Protein AF-A0A8I6WQ07-F1 (afdb_monomer)

Sequence (166 aa):
MVVLHVKSSTSSSPSEDEEETELLYECAATAAVADVAAALAGTAGLQARLLSLCRRLRGRSPSGELERALSEAEAYASKVQVRHNKFLSPRALREHIKNIEKTAANALQETSEALCTQHPKSDEKLNSIQLWWAGKELAMDKKLSDYIGVNDKTKIVIKLSLPMSL

Foldseek 3Di:
DEKEFEWEFADPDDDPPTQTFTFIDDDALQDFPLVVLVVVVLQVVLLVLLVVLLVVVVVVVDDDPLVVLSVVSCCLSGCVCVVVVHGGDSVVSVVSVVSNLVVCCVRVVDDSCVSPPPDDDPPDDSPPKWKDFPRDTDDRRDGSCVPVNRDNYHYGYIYIYDHPPD

Organism: Hordeum vulgare subsp. vulgare (NCBI:txid112509)

Structure (mmCIF, N/CA/C/O backbone):
data_AF-A0A8I6WQ07-F1
#
_entry.id   AF-A0A8I6WQ07-F1
#
loop_
_atom_site.group_PDB
_atom_site.id
_atom_site.type_symbol
_atom_site.label_atom_id
_atom_site.label_alt_id
_atom_site.label_comp_id
_atom_site.label_asym_id
_atom_site.label_entity_id
_atom_site.label_seq_id
_atom_site.pdbx_PDB_ins_code
_atom_site.Cartn_x
_atom_site.Cartn_y
_atom_site.Cartn_z
_atom_site.occupancy
_atom_site.B_iso_or_equiv
_atom_site.auth_seq_id
_atom_site.auth_comp_id
_atom_site.auth_asym_id
_atom_site.auth_atom_id
_atom_site.pdbx_PDB_model_num
ATOM 1 N N . MET A 1 1 ? 16.040 4.645 -6.108 1.00 86.31 1 MET A N 1
ATOM 2 C CA . MET A 1 1 ? 14.712 4.385 -5.542 1.00 86.31 1 MET A CA 1
ATOM 3 C C . MET A 1 1 ? 13.691 5.196 -6.318 1.00 86.31 1 MET A C 1
ATOM 5 O O . MET A 1 1 ? 13.803 6.409 -6.425 1.00 86.31 1 MET A O 1
ATOM 9 N N . VAL A 1 2 ? 12.714 4.525 -6.906 1.00 89.88 2 VAL A N 1
ATOM 10 C CA . VAL A 1 2 ? 11.612 5.134 -7.649 1.00 89.88 2 VAL A CA 1
ATOM 11 C C . VAL A 1 2 ? 10.443 5.323 -6.693 1.00 89.88 2 VAL A C 1
ATOM 13 O O . VAL A 1 2 ? 10.099 4.412 -5.935 1.00 89.88 2 V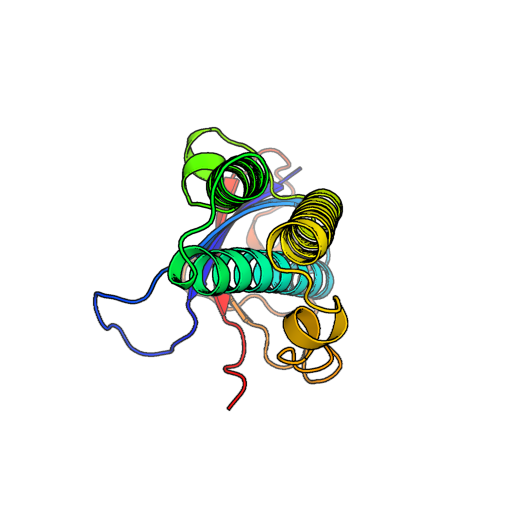AL A O 1
ATOM 16 N N . VAL A 1 3 ? 9.818 6.497 -6.751 1.00 93.00 3 VAL A N 1
ATOM 17 C CA . VAL A 1 3 ? 8.611 6.800 -5.979 1.00 93.00 3 VAL A CA 1
ATOM 18 C C . VAL A 1 3 ? 7.392 6.643 -6.879 1.00 93.00 3 VAL A C 1
ATOM 20 O O . VAL A 1 3 ? 7.247 7.326 -7.891 1.00 93.00 3 VAL A O 1
ATOM 23 N N . LEU A 1 4 ? 6.487 5.757 -6.497 1.00 93.38 4 LEU A N 1
ATOM 24 C CA . LEU A 1 4 ? 5.215 5.536 -7.165 1.00 93.38 4 LEU A CA 1
ATOM 25 C C . LEU A 1 4 ? 4.136 6.313 -6.410 1.00 93.38 4 LEU A C 1
ATOM 27 O O . LEU A 1 4 ? 3.852 6.026 -5.247 1.00 93.38 4 LEU A O 1
ATOM 31 N N . HIS A 1 5 ? 3.532 7.299 -7.067 1.00 94.25 5 HIS A N 1
ATOM 32 C CA . HIS A 1 5 ? 2.253 7.863 -6.647 1.00 94.25 5 HIS A CA 1
ATOM 33 C C . HIS A 1 5 ? 1.156 7.021 -7.272 1.00 94.25 5 HIS A C 1
ATOM 35 O O . HIS A 1 5 ? 0.898 7.094 -8.470 1.00 94.25 5 HIS A O 1
ATOM 41 N N . VAL A 1 6 ? 0.546 6.178 -6.455 1.00 93.50 6 VAL A N 1
ATOM 42 C CA . VAL A 1 6 ? -0.432 5.202 -6.907 1.00 93.50 6 VAL A CA 1
ATOM 43 C C . VAL A 1 6 ? -1.826 5.763 -6.708 1.00 93.50 6 VAL A C 1
ATOM 45 O O . VAL A 1 6 ? -2.157 6.217 -5.615 1.00 93.50 6 VAL A O 1
ATOM 48 N N . LYS A 1 7 ? -2.626 5.714 -7.769 1.00 91.62 7 LYS A N 1
ATOM 49 C CA . LYS A 1 7 ? -4.057 6.010 -7.774 1.00 91.62 7 LYS A CA 1
ATOM 50 C C . LYS A 1 7 ? -4.808 4.707 -7.990 1.00 91.62 7 LYS A C 1
ATOM 52 O O . LYS A 1 7 ? -4.583 4.045 -9.002 1.00 91.62 7 LYS A O 1
ATOM 57 N N . SER A 1 8 ? -5.655 4.320 -7.049 1.00 87.00 8 SER A N 1
ATOM 58 C CA . SER A 1 8 ? -6.439 3.092 -7.130 1.00 87.00 8 SER A CA 1
ATOM 59 C C . SER A 1 8 ? -7.909 3.436 -7.338 1.00 87.00 8 SER A C 1
ATOM 61 O O . SER A 1 8 ? -8.486 4.199 -6.566 1.00 87.00 8 SER A O 1
ATOM 63 N N . SER A 1 9 ? -8.511 2.856 -8.373 1.00 72.81 9 SER A N 1
ATOM 64 C CA . SER A 1 9 ? -9.936 3.001 -8.688 1.00 72.81 9 SER A CA 1
ATOM 65 C C . SER A 1 9 ? -10.584 1.621 -8.727 1.00 72.81 9 SER A C 1
ATOM 67 O O . SER A 1 9 ? -10.044 0.712 -9.361 1.00 72.81 9 SER A O 1
ATOM 69 N N . THR A 1 10 ? -11.730 1.462 -8.068 1.00 60.50 10 THR A N 1
ATOM 70 C CA . THR A 1 10 ? -12.463 0.190 -8.014 1.00 60.50 10 THR A CA 1
ATOM 71 C C . THR A 1 10 ? -13.346 -0.079 -9.233 1.00 60.50 10 THR A C 1
ATOM 73 O O . THR A 1 10 ? -13.831 -1.198 -9.335 1.00 60.50 10 THR A O 1
ATOM 76 N N . SER 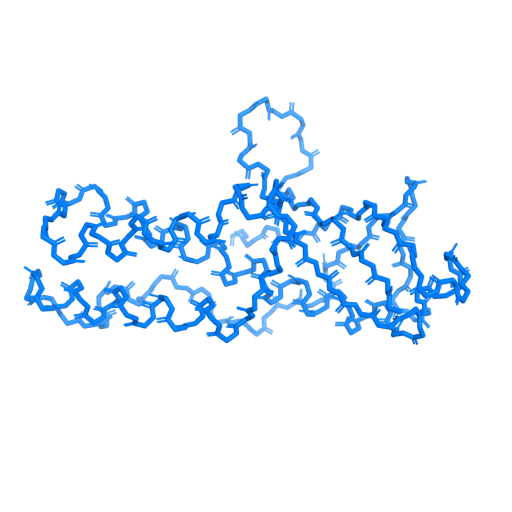A 1 11 ? -13.526 0.853 -10.181 1.00 52.16 11 SER A N 1
ATOM 77 C CA . SER A 1 11 ? -14.354 0.612 -11.373 1.00 52.16 11 SER A CA 1
ATOM 78 C C . SER A 1 11 ? -13.736 1.030 -12.717 1.00 52.16 11 SER A C 1
ATOM 80 O O . SER A 1 11 ? -12.757 1.777 -12.807 1.00 52.16 11 SER A O 1
ATOM 82 N N . SER A 1 12 ? -14.354 0.508 -13.780 1.00 43.78 12 SER A N 1
ATOM 83 C CA . SER A 1 12 ? -14.146 0.836 -15.193 1.00 43.78 12 SER A CA 1
ATOM 84 C C . SER A 1 12 ? -15.046 1.977 -15.703 1.00 43.78 12 SER A C 1
ATOM 86 O O . SER A 1 12 ? -15.087 2.197 -16.913 1.00 43.78 12 SER A O 1
ATOM 88 N N . SER A 1 13 ? -15.767 2.696 -14.829 1.00 39.00 13 SER A N 1
ATOM 89 C CA . SER A 1 13 ? -16.760 3.710 -15.220 1.00 39.00 13 SER A CA 1
ATOM 90 C C . SER A 1 13 ? -16.493 5.067 -14.551 1.00 39.00 13 SER A C 1
ATOM 92 O O . SER A 1 13 ? -16.276 5.120 -13.346 1.00 39.00 13 SER A O 1
ATOM 94 N N . PRO A 1 14 ? -16.533 6.190 -15.292 1.00 38.84 14 PRO A N 1
ATOM 95 C CA . PRO A 1 14 ? -16.334 7.519 -14.729 1.00 38.84 14 PRO A CA 1
ATOM 96 C C . PRO A 1 14 ? -17.645 8.019 -14.105 1.00 38.84 14 PRO A C 1
ATOM 98 O O . PRO A 1 14 ? -18.403 8.740 -14.746 1.00 38.84 14 PRO A O 1
ATOM 101 N N . SER A 1 15 ? -17.942 7.619 -12.871 1.00 38.19 15 SER A N 1
ATOM 102 C CA . SER A 1 15 ? -18.912 8.333 -12.029 1.00 38.19 15 SER A CA 1
ATOM 103 C C . SER A 1 15 ? -18.162 9.178 -11.004 1.00 38.19 15 SER A C 1
ATOM 105 O O . SER A 1 15 ? -17.231 8.696 -10.362 1.00 38.19 15 SER A O 1
ATOM 107 N N . GLU A 1 16 ? -18.560 10.442 -10.875 1.00 39.78 16 GLU A N 1
ATOM 108 C CA . GLU A 1 16 ? -17.814 11.533 -10.225 1.00 39.78 16 GLU A CA 1
ATOM 109 C C . GLU A 1 16 ? -17.684 11.415 -8.689 1.00 39.78 16 GLU A C 1
ATOM 111 O O . GLU A 1 16 ? -17.012 12.237 -8.071 1.00 39.78 16 GLU A O 1
ATOM 116 N N . ASP A 1 17 ? -18.231 10.354 -8.085 1.00 39.59 17 ASP A N 1
ATOM 117 C CA . ASP A 1 17 ? -18.248 10.112 -6.635 1.00 39.59 17 ASP A CA 1
ATOM 118 C C . ASP A 1 17 ? -17.461 8.858 -6.194 1.00 39.59 17 ASP A C 1
ATOM 120 O O . ASP A 1 17 ? -17.611 8.392 -5.061 1.00 39.59 17 ASP A O 1
ATOM 124 N N . GLU A 1 18 ? -16.620 8.262 -7.052 1.00 52.28 18 GLU A N 1
ATOM 125 C CA . GLU A 1 18 ? -15.749 7.169 -6.599 1.00 52.28 18 GLU A CA 1
ATOM 126 C C . GLU A 1 18 ? -14.612 7.702 -5.716 1.00 52.28 18 GLU A C 1
ATOM 128 O O . GLU A 1 18 ? -13.816 8.554 -6.116 1.00 52.28 18 GLU A O 1
ATOM 133 N N . GLU A 1 19 ? -14.521 7.168 -4.496 1.00 59.69 19 GLU A N 1
ATOM 134 C CA . GLU A 1 19 ? -13.487 7.467 -3.504 1.00 59.69 19 GLU A CA 1
ATOM 135 C C . GLU A 1 19 ? -12.119 6.940 -3.998 1.00 59.69 19 GLU A C 1
ATOM 137 O O . GLU A 1 19 ? -11.627 5.909 -3.545 1.00 59.69 19 GLU A O 1
ATOM 142 N N . GLU A 1 20 ? -11.511 7.625 -4.979 1.00 74.31 20 GLU A N 1
ATOM 143 C CA . GLU A 1 20 ? -10.185 7.302 -5.523 1.00 74.31 20 GLU A CA 1
ATOM 144 C C . GLU A 1 20 ? -9.175 7.328 -4.375 1.00 74.31 20 GLU A C 1
ATOM 146 O O . GLU A 1 20 ? -8.906 8.390 -3.799 1.00 74.31 20 GLU A O 1
ATOM 151 N N . THR A 1 21 ? -8.611 6.170 -4.028 1.00 84.94 21 THR A N 1
ATOM 152 C CA . THR A 1 21 ? -7.593 6.085 -2.983 1.00 84.94 21 THR A CA 1
ATOM 153 C C . THR A 1 21 ? -6.219 6.326 -3.579 1.00 84.94 21 THR A C 1
ATOM 155 O O . THR A 1 21 ? -5.910 5.942 -4.709 1.00 84.94 21 THR A O 1
ATOM 158 N N . GLU A 1 22 ? -5.381 7.007 -2.806 1.00 91.62 22 GLU A N 1
ATOM 159 C CA . GLU A 1 22 ? -4.035 7.358 -3.228 1.00 91.62 22 GLU A CA 1
ATOM 160 C C . GLU A 1 22 ? -3.029 6.910 -2.178 1.00 91.62 22 GLU A C 1
ATOM 162 O O . GLU A 1 22 ? -3.282 7.008 -0.972 1.00 91.62 22 GLU A O 1
ATOM 167 N N . LEU A 1 23 ? -1.871 6.440 -2.634 1.00 92.69 23 LEU A N 1
ATOM 168 C CA . LEU A 1 23 ? -0.761 6.076 -1.765 1.00 92.69 23 LEU A CA 1
ATOM 169 C C . LEU A 1 23 ? 0.585 6.371 -2.413 1.00 92.69 23 LEU A C 1
ATOM 171 O O . LEU A 1 23 ? 0.716 6.426 -3.637 1.00 92.69 23 LEU A O 1
ATOM 175 N N . LEU A 1 24 ? 1.593 6.559 -1.568 1.00 92.94 24 LEU A N 1
ATOM 176 C CA . LEU A 1 24 ? 2.984 6.589 -1.988 1.00 92.94 24 LEU A CA 1
ATOM 177 C C . LEU A 1 24 ? 3.636 5.250 -1.671 1.00 92.94 24 LEU A C 1
ATOM 179 O O . LEU A 1 24 ? 3.524 4.743 -0.552 1.00 92.94 24 LEU A O 1
ATOM 183 N N . TYR A 1 25 ? 4.347 4.715 -2.657 1.00 92.25 25 TYR A N 1
ATOM 184 C CA . TYR A 1 25 ? 5.124 3.490 -2.541 1.00 92.25 25 TYR A CA 1
ATOM 185 C C . TYR A 1 25 ? 6.527 3.710 -3.101 1.00 92.25 25 TYR A C 1
ATOM 187 O O . TYR A 1 25 ? 6.699 4.410 -4.096 1.00 92.25 25 TYR A O 1
ATOM 195 N N . GLU A 1 26 ? 7.534 3.127 -2.464 1.00 92.56 26 GLU A N 1
ATOM 196 C CA . GLU A 1 26 ? 8.931 3.254 -2.873 1.00 92.56 26 GLU A CA 1
ATOM 197 C C . GLU A 1 26 ? 9.499 1.878 -3.214 1.00 92.56 26 GLU A C 1
ATOM 199 O O . GLU A 1 26 ? 9.306 0.916 -2.469 1.00 92.56 26 GLU A O 1
ATOM 204 N N . CYS A 1 27 ? 10.195 1.778 -4.345 1.00 91.88 27 CYS A N 1
ATOM 205 C CA . CYS A 1 27 ? 10.848 0.541 -4.770 1.00 91.88 27 CYS A CA 1
ATOM 206 C C . CYS A 1 27 ? 12.066 0.809 -5.662 1.00 91.88 27 CYS A C 1
ATOM 208 O O . CYS A 1 27 ? 12.325 1.937 -6.077 1.00 91.88 27 CYS A O 1
ATOM 210 N N . ALA A 1 28 ? 12.845 -0.229 -5.963 1.00 92.56 28 ALA A N 1
ATOM 211 C CA . ALA A 1 28 ? 13.938 -0.127 -6.925 1.00 92.56 28 ALA A CA 1
ATOM 212 C C . ALA A 1 28 ? 13.398 -0.069 -8.364 1.00 92.56 28 ALA A C 1
ATOM 214 O O . ALA A 1 28 ? 12.457 -0.788 -8.696 1.00 92.56 28 ALA A O 1
ATOM 215 N N . ALA A 1 29 ? 14.044 0.699 -9.251 1.00 91.62 29 ALA A N 1
ATOM 216 C CA . ALA A 1 29 ? 13.707 0.682 -10.681 1.00 91.62 29 ALA A CA 1
ATOM 217 C C . ALA A 1 29 ? 13.863 -0.721 -11.299 1.00 91.62 29 ALA A C 1
ATOM 219 O O . ALA A 1 29 ? 13.198 -1.068 -12.265 1.00 91.62 29 ALA A O 1
ATOM 220 N N . THR A 1 30 ? 14.730 -1.558 -10.735 1.00 93.88 30 THR A N 1
ATOM 221 C CA . THR A 1 30 ? 14.976 -2.928 -11.198 1.00 93.88 30 THR A CA 1
ATOM 222 C C . THR A 1 30 ? 13.943 -3.946 -10.711 1.00 93.88 30 THR A C 1
ATOM 224 O O . THR A 1 30 ? 14.040 -5.114 -11.096 1.00 93.88 30 THR A O 1
ATOM 227 N N . ALA A 1 31 ? 12.979 -3.537 -9.876 1.00 94.19 31 ALA A N 1
ATOM 228 C CA . ALA A 1 31 ? 11.928 -4.416 -9.378 1.00 94.19 31 ALA A CA 1
ATOM 229 C C . ALA A 1 31 ? 11.060 -4.943 -10.531 1.00 94.19 31 ALA A C 1
ATOM 231 O O . ALA A 1 31 ? 10.761 -4.214 -11.486 1.00 94.19 31 ALA A O 1
ATOM 232 N N . ALA A 1 32 ? 10.659 -6.213 -10.434 1.00 95.62 32 ALA A N 1
ATOM 233 C CA . ALA A 1 32 ? 9.722 -6.807 -11.375 1.00 95.62 32 ALA A CA 1
ATOM 234 C C . ALA A 1 32 ? 8.343 -6.159 -11.212 1.00 95.62 32 ALA A C 1
ATOM 236 O O . ALA A 1 32 ? 7.890 -5.902 -10.094 1.00 95.62 32 ALA A O 1
ATOM 237 N N . VAL A 1 33 ? 7.663 -5.912 -12.331 1.00 94.88 33 VAL A N 1
ATOM 238 C CA . VAL A 1 33 ? 6.325 -5.308 -12.343 1.00 94.88 33 VAL A CA 1
ATOM 239 C C . VAL A 1 33 ? 5.341 -6.174 -11.552 1.00 94.88 33 VAL A C 1
ATOM 241 O O . VAL A 1 33 ? 4.551 -5.622 -10.791 1.00 94.88 33 VAL A O 1
ATOM 244 N N . ALA A 1 34 ? 5.438 -7.505 -11.645 1.00 93.44 34 ALA A N 1
ATOM 245 C CA . ALA A 1 34 ? 4.619 -8.435 -10.865 1.00 93.44 34 ALA A CA 1
ATOM 246 C C . ALA A 1 34 ? 4.771 -8.256 -9.343 1.00 93.44 34 ALA A C 1
ATOM 248 O O . ALA A 1 34 ? 3.770 -8.167 -8.629 1.00 93.44 34 ALA A O 1
ATOM 249 N N . ASP A 1 35 ? 6.006 -8.148 -8.844 1.00 93.62 35 ASP A N 1
ATOM 250 C CA . ASP A 1 35 ? 6.274 -7.978 -7.409 1.00 93.62 35 ASP A CA 1
ATOM 251 C C . ASP A 1 35 ? 5.739 -6.634 -6.905 1.00 93.62 35 ASP A C 1
ATOM 253 O O . ASP A 1 35 ? 5.126 -6.548 -5.838 1.00 93.62 35 ASP A O 1
ATOM 257 N N . VAL A 1 36 ? 5.927 -5.579 -7.706 1.00 94.06 36 VAL A N 1
ATOM 258 C CA . VAL A 1 36 ? 5.394 -4.244 -7.419 1.00 94.06 36 VAL A CA 1
ATOM 259 C C . VAL A 1 36 ? 3.867 -4.283 -7.406 1.00 94.06 36 VAL A C 1
ATOM 261 O O . VAL A 1 36 ? 3.260 -3.797 -6.457 1.00 94.06 36 VAL A O 1
ATOM 264 N N . ALA A 1 37 ? 3.231 -4.905 -8.400 1.00 92.44 37 ALA A N 1
ATOM 265 C CA . ALA A 1 37 ? 1.778 -5.039 -8.476 1.00 92.44 37 ALA A CA 1
ATOM 266 C C . ALA A 1 37 ? 1.205 -5.771 -7.256 1.00 92.44 37 ALA A C 1
ATOM 268 O O . ALA A 1 37 ? 0.257 -5.282 -6.639 1.00 92.44 37 ALA A O 1
ATOM 269 N N . ALA A 1 38 ? 1.814 -6.890 -6.857 1.00 91.00 38 ALA A N 1
ATOM 270 C CA . ALA A 1 38 ? 1.404 -7.646 -5.679 1.00 91.00 38 ALA A CA 1
ATOM 271 C C . ALA A 1 38 ? 1.557 -6.825 -4.386 1.00 91.00 38 ALA A C 1
ATOM 273 O O . ALA A 1 38 ? 0.646 -6.793 -3.554 1.00 91.00 38 ALA A O 1
ATOM 274 N N . ALA A 1 39 ? 2.675 -6.109 -4.224 1.00 91.81 39 ALA A N 1
ATOM 275 C CA . ALA A 1 39 ? 2.904 -5.256 -3.061 1.00 91.81 39 ALA A CA 1
ATOM 276 C C . ALA A 1 39 ? 1.919 -4.076 -2.995 1.00 91.81 39 ALA A C 1
ATOM 278 O O . ALA A 1 39 ? 1.387 -3.768 -1.922 1.00 91.81 39 ALA A O 1
ATOM 279 N N . LEU A 1 40 ? 1.643 -3.436 -4.135 1.00 92.12 40 LEU A N 1
ATOM 280 C CA . LEU A 1 40 ? 0.671 -2.352 -4.243 1.00 92.12 40 LEU A CA 1
ATOM 281 C C . LEU A 1 40 ? -0.744 -2.838 -3.938 1.00 92.12 40 LEU A C 1
ATOM 283 O O . LEU A 1 40 ? -1.422 -2.219 -3.123 1.00 92.12 40 LEU A O 1
ATOM 287 N N . ALA A 1 41 ? -1.161 -3.968 -4.510 1.00 89.56 41 ALA A N 1
ATOM 288 C CA . ALA A 1 41 ? -2.465 -4.563 -4.238 1.00 89.56 41 ALA A CA 1
ATOM 289 C C . ALA A 1 41 ? -2.626 -4.943 -2.761 1.00 89.56 41 ALA A C 1
ATOM 291 O O . ALA A 1 41 ? -3.645 -4.625 -2.151 1.00 89.56 41 ALA A O 1
ATOM 292 N N . GLY A 1 42 ? -1.600 -5.540 -2.147 1.00 88.50 42 GLY A N 1
ATOM 293 C CA . GLY A 1 42 ? -1.610 -5.845 -0.717 1.00 88.50 42 GLY A CA 1
ATOM 294 C C . GLY A 1 42 ? -1.715 -4.592 0.159 1.00 88.50 42 GLY A C 1
ATOM 295 O O . GLY A 1 42 ? -2.454 -4.579 1.144 1.00 88.50 42 GLY A O 1
ATOM 296 N N . THR A 1 43 ? -1.011 -3.518 -0.205 1.00 91.25 43 THR A N 1
ATOM 297 C CA . THR A 1 43 ? -1.051 -2.244 0.534 1.00 91.25 43 THR A CA 1
ATOM 298 C C . THR A 1 43 ? -2.401 -1.548 0.372 1.00 91.25 43 THR A C 1
ATOM 300 O O . THR A 1 43 ? -3.001 -1.150 1.369 1.00 91.25 43 THR A O 1
ATOM 303 N N . ALA A 1 44 ? -2.913 -1.462 -0.858 1.00 89.25 44 ALA A N 1
ATOM 304 C CA . ALA A 1 44 ? -4.219 -0.888 -1.166 1.00 89.25 44 ALA A CA 1
ATOM 305 C C . ALA A 1 44 ? -5.355 -1.679 -0.499 1.00 89.25 44 ALA A C 1
ATOM 307 O O . ALA A 1 44 ? -6.267 -1.083 0.066 1.00 89.25 44 ALA A O 1
ATOM 308 N N . GLY A 1 45 ? -5.268 -3.013 -0.469 1.00 87.88 45 GLY A N 1
ATOM 309 C CA . GLY A 1 45 ? -6.227 -3.865 0.235 1.00 87.88 45 GLY A CA 1
ATOM 310 C C . GLY A 1 45 ? -6.244 -3.612 1.745 1.00 87.88 45 GLY A C 1
ATOM 311 O O . GLY A 1 45 ? -7.311 -3.477 2.343 1.00 87.88 45 GLY A O 1
ATOM 312 N N . LEU A 1 46 ? -5.071 -3.464 2.372 1.00 90.00 46 LEU A N 1
ATOM 313 C CA . LEU A 1 46 ? -4.975 -3.094 3.788 1.00 90.00 46 LEU A CA 1
ATOM 314 C C . LEU A 1 46 ? -5.519 -1.683 4.060 1.00 90.00 46 LEU A C 1
ATOM 316 O O . LEU A 1 46 ? -6.219 -1.487 5.052 1.00 90.00 46 LEU A O 1
ATOM 320 N N . GLN A 1 47 ? -5.231 -0.718 3.183 1.00 91.12 47 GLN A N 1
ATOM 321 C CA . GLN A 1 47 ? -5.753 0.649 3.268 1.00 91.12 47 GLN A CA 1
ATOM 322 C C . GLN A 1 47 ? -7.286 0.656 3.157 1.00 91.12 47 GLN A C 1
ATOM 324 O O . GLN A 1 47 ? -7.959 1.235 4.007 1.00 91.12 47 GLN A O 1
ATOM 329 N N . ALA A 1 48 ? -7.845 -0.048 2.169 1.00 87.62 48 ALA A N 1
ATOM 330 C CA . ALA A 1 48 ? -9.286 -0.184 1.976 1.00 87.62 48 ALA A CA 1
ATOM 331 C C . ALA A 1 48 ? -9.960 -0.861 3.178 1.00 87.62 48 ALA A C 1
ATOM 333 O O . ALA A 1 48 ? -10.989 -0.383 3.659 1.00 87.62 48 ALA A O 1
ATOM 334 N N . ARG A 1 49 ? -9.354 -1.929 3.720 1.00 88.06 49 ARG A N 1
ATOM 335 C CA . ARG A 1 49 ? -9.840 -2.590 4.939 1.00 88.06 49 ARG A CA 1
ATOM 336 C C . ARG A 1 49 ? -9.861 -1.629 6.125 1.00 88.06 49 ARG A C 1
ATOM 338 O O . ARG A 1 49 ? -10.859 -1.589 6.839 1.00 88.06 49 ARG A O 1
ATOM 345 N N . LEU A 1 50 ? -8.789 -0.867 6.334 1.00 91.38 50 LEU A N 1
ATOM 346 C CA . LEU A 1 50 ? -8.697 0.097 7.429 1.00 91.38 50 LEU A CA 1
ATOM 347 C C . LEU A 1 50 ? -9.780 1.175 7.314 1.00 91.38 50 LEU A C 1
ATOM 349 O O . LEU A 1 50 ? -10.533 1.383 8.259 1.00 91.38 50 LEU A O 1
ATOM 353 N N . LEU A 1 51 ? -9.921 1.797 6.142 1.00 89.88 51 LEU A N 1
ATOM 354 C CA . LEU A 1 51 ? -10.935 2.830 5.908 1.00 89.88 51 LEU A CA 1
ATOM 355 C C . LEU A 1 51 ? -12.361 2.275 6.042 1.00 89.88 51 LEU A C 1
ATOM 357 O O . LEU A 1 51 ? -13.217 2.905 6.663 1.00 89.88 51 LEU A O 1
ATOM 361 N N . SER A 1 52 ? -12.620 1.067 5.534 1.00 87.94 52 SER A N 1
ATOM 362 C CA . SER A 1 52 ? -13.914 0.400 5.704 1.00 87.94 52 SER A CA 1
ATOM 363 C C . SER A 1 52 ? -14.224 0.099 7.172 1.00 87.94 52 SER A C 1
ATOM 365 O O . SER A 1 52 ? -15.375 0.240 7.590 1.00 87.94 52 SER A O 1
ATOM 367 N N . LEU A 1 53 ? -13.226 -0.326 7.952 1.00 88.94 53 LEU A N 1
ATOM 368 C CA . LEU A 1 53 ? -13.372 -0.549 9.389 1.00 88.94 53 LEU A CA 1
ATOM 369 C C . LEU A 1 53 ? -13.698 0.766 10.104 1.00 88.94 53 LEU A C 1
ATOM 371 O O . LEU A 1 53 ? -14.635 0.804 10.902 1.00 88.94 53 LEU A O 1
ATOM 375 N N . CYS A 1 54 ? -12.994 1.850 9.764 1.00 90.81 54 CYS A N 1
ATOM 376 C CA . CYS A 1 54 ? -13.260 3.167 10.331 1.00 90.81 54 CYS A CA 1
ATOM 377 C C . CYS A 1 54 ? -14.688 3.639 10.043 1.00 90.81 54 CYS A C 1
ATOM 379 O O . CYS A 1 54 ? -15.404 4.001 10.976 1.00 90.81 54 CYS A O 1
ATOM 381 N N . ARG A 1 55 ? -15.158 3.534 8.791 1.00 89.62 55 ARG A N 1
ATOM 382 C CA . ARG A 1 55 ? -16.541 3.885 8.421 1.00 89.62 55 ARG A CA 1
ATOM 383 C C . ARG A 1 55 ? -17.585 3.089 9.204 1.00 89.62 55 ARG A C 1
ATOM 385 O O . ARG A 1 55 ? -18.538 3.670 9.720 1.00 89.62 55 ARG A O 1
ATOM 392 N N . ARG A 1 56 ? -17.398 1.769 9.337 1.00 88.69 56 ARG A N 1
ATOM 393 C CA . ARG A 1 56 ? -18.306 0.898 10.108 1.00 88.69 56 ARG A CA 1
ATOM 394 C C . ARG A 1 56 ? -18.389 1.312 11.577 1.00 88.69 56 ARG A C 1
ATOM 396 O O . ARG A 1 56 ? -19.477 1.324 12.145 1.00 88.69 56 ARG A O 1
ATOM 403 N N . LEU A 1 57 ? -17.251 1.634 12.189 1.00 89.50 57 LEU A N 1
ATOM 404 C CA . LEU A 1 57 ? -17.185 1.990 13.606 1.00 89.50 57 LEU A CA 1
ATOM 405 C C . LEU A 1 57 ? -17.653 3.423 13.876 1.00 89.50 57 LEU A C 1
ATOM 407 O O . LEU A 1 57 ? -18.291 3.650 14.898 1.00 89.50 57 LEU A O 1
ATOM 411 N N . ARG A 1 58 ? -17.433 4.367 12.950 1.00 88.62 58 ARG A N 1
ATOM 412 C CA . ARG A 1 58 ? -17.986 5.735 13.013 1.00 88.62 58 ARG A CA 1
ATOM 413 C C . ARG A 1 58 ? -19.514 5.736 13.113 1.00 88.62 58 ARG A C 1
ATOM 415 O O . ARG A 1 58 ? -20.063 6.530 13.869 1.00 88.62 58 ARG A O 1
ATOM 422 N N . GLY A 1 59 ? -20.191 4.805 12.435 1.00 84.75 59 GLY A N 1
ATOM 423 C CA . GLY A 1 59 ? -21.649 4.634 12.520 1.00 84.75 59 GLY A CA 1
ATOM 424 C C . GLY A 1 59 ? -22.174 4.204 13.898 1.00 84.75 59 GLY A C 1
ATOM 425 O O . GLY A 1 59 ? -23.382 4.187 14.108 1.00 84.75 59 GLY A O 1
ATOM 426 N N . ARG A 1 60 ? -21.287 3.860 14.840 1.00 84.44 60 ARG A N 1
ATOM 427 C CA . ARG A 1 60 ? -21.628 3.422 16.202 1.00 84.44 60 ARG A CA 1
ATOM 428 C C . ARG A 1 60 ? -21.336 4.479 17.269 1.00 84.44 60 ARG A C 1
ATOM 430 O O . ARG A 1 60 ? -21.290 4.141 18.446 1.00 84.44 60 ARG A O 1
ATOM 437 N N . SER A 1 61 ? -21.125 5.733 16.864 1.00 81.00 61 SER A N 1
ATOM 438 C CA . SER A 1 61 ? -20.813 6.858 17.760 1.00 81.00 61 SER A CA 1
ATOM 439 C C . SER A 1 61 ? -19.631 6.559 18.699 1.00 81.00 61 SER A C 1
ATOM 441 O O . SER A 1 61 ? -19.799 6.531 19.920 1.00 81.00 61 SER A O 1
ATOM 443 N N . PRO A 1 62 ? -18.431 6.294 18.145 1.00 84.50 62 PRO A N 1
ATOM 444 C CA . PRO A 1 62 ? -17.248 6.002 18.944 1.00 84.50 62 PRO A CA 1
ATOM 445 C C . PRO A 1 62 ? -16.897 7.213 19.817 1.00 84.50 62 PRO A C 1
ATOM 447 O O . PRO A 1 62 ? -17.070 8.352 19.395 1.00 84.50 62 PRO A O 1
ATOM 450 N N . SER A 1 63 ? -16.379 6.966 21.019 1.00 87.56 63 SER A N 1
ATOM 451 C CA . SER A 1 63 ? -15.956 8.014 21.952 1.00 87.56 63 SER A CA 1
ATOM 452 C C . SER A 1 63 ? -14.634 7.640 22.623 1.00 87.56 63 SER A C 1
ATOM 454 O O . SER A 1 63 ? -14.237 6.469 22.650 1.00 87.56 63 SER A O 1
ATOM 456 N N . GLY A 1 64 ? -13.931 8.645 23.145 1.00 91.12 64 GLY A N 1
ATOM 457 C CA . GLY A 1 64 ? -12.694 8.478 23.902 1.00 91.12 64 GLY A CA 1
ATOM 458 C C . GLY A 1 64 ? -11.560 7.876 23.070 1.00 91.12 64 GLY A C 1
ATOM 459 O O . GLY A 1 64 ? -11.196 8.384 22.008 1.00 91.12 64 GLY A O 1
ATOM 460 N N . GLU A 1 65 ? -10.965 6.790 23.567 1.00 91.94 65 GLU A N 1
ATOM 461 C CA . GLU A 1 65 ? -9.792 6.169 22.942 1.00 91.94 65 GLU A CA 1
ATOM 462 C C . GLU A 1 65 ? -10.077 5.616 21.542 1.00 91.94 65 GLU A C 1
ATOM 464 O O . GLU A 1 65 ? -9.218 5.718 20.663 1.00 91.94 65 GLU A O 1
ATOM 469 N N . LEU A 1 66 ? -11.282 5.080 21.315 1.00 91.94 66 LEU A N 1
ATOM 470 C CA . LEU A 1 66 ? -11.672 4.528 20.019 1.00 91.94 66 LEU A CA 1
ATOM 471 C C . LEU A 1 66 ? -11.750 5.625 18.956 1.00 91.94 66 LEU A C 1
ATOM 473 O O . LEU A 1 66 ? -11.210 5.463 17.867 1.00 91.94 66 LEU A O 1
ATOM 477 N N . GLU A 1 67 ? -12.365 6.762 19.279 1.00 93.50 67 GLU A N 1
ATOM 478 C CA . GLU A 1 67 ? -12.466 7.897 18.357 1.00 93.50 67 GLU A CA 1
ATOM 479 C C . GLU A 1 67 ? -11.086 8.451 17.975 1.00 93.50 67 GLU A C 1
ATOM 481 O O . GLU A 1 67 ? -10.827 8.751 16.802 1.00 93.50 67 GLU A O 1
ATOM 486 N N . ARG A 1 68 ? -10.168 8.526 18.947 1.00 94.38 68 ARG A N 1
ATOM 487 C CA . ARG A 1 68 ? -8.782 8.934 18.698 1.00 94.38 68 ARG A CA 1
ATOM 488 C C . ARG A 1 68 ? -8.059 7.947 17.779 1.00 94.38 68 ARG A C 1
ATOM 490 O O . ARG A 1 68 ? -7.437 8.382 16.814 1.00 94.38 68 ARG A O 1
ATOM 497 N N . ALA A 1 69 ? -8.177 6.643 18.041 1.00 94.69 69 ALA A N 1
ATOM 498 C CA . ALA A 1 69 ? -7.554 5.603 17.220 1.00 94.69 69 ALA A CA 1
ATOM 499 C C . ALA A 1 69 ? -8.085 5.604 15.774 1.00 94.69 69 ALA A C 1
ATOM 501 O O . ALA A 1 69 ? -7.305 5.452 14.834 1.00 94.69 69 ALA A O 1
ATOM 502 N N . LEU A 1 70 ? -9.392 5.823 15.593 1.00 94.19 70 LEU A N 1
ATOM 503 C CA . LEU A 1 70 ? -10.013 5.970 14.275 1.00 94.19 70 LEU A CA 1
ATOM 504 C C . LEU A 1 70 ? -9.474 7.193 13.530 1.00 94.19 70 LEU A C 1
ATOM 506 O O . LEU A 1 70 ? -9.066 7.071 12.379 1.00 94.19 70 LEU A O 1
ATOM 510 N N . SER A 1 71 ? -9.419 8.348 14.196 1.00 93.81 71 SER A N 1
ATOM 511 C CA . SER A 1 71 ? -8.951 9.597 13.584 1.00 93.81 71 SER A CA 1
ATOM 512 C C . SER A 1 71 ? -7.475 9.520 13.172 1.00 93.81 71 SER A C 1
ATOM 514 O O . SER A 1 71 ? -7.106 9.980 12.093 1.00 93.81 71 SER A O 1
ATOM 516 N N . GLU A 1 72 ? -6.628 8.898 13.997 1.00 93.75 72 GLU A N 1
ATOM 517 C CA . GLU A 1 72 ? -5.213 8.671 13.681 1.00 93.75 72 GLU A CA 1
ATOM 518 C C . GLU A 1 72 ? -5.042 7.742 12.470 1.00 93.75 72 GLU A C 1
ATOM 520 O O . GLU A 1 72 ? -4.285 8.044 11.545 1.00 93.75 72 GLU A O 1
ATOM 525 N N . ALA A 1 73 ? -5.786 6.636 12.438 1.00 93.56 73 ALA A N 1
ATOM 526 C CA . ALA A 1 73 ? -5.750 5.688 11.334 1.00 93.56 73 ALA A CA 1
ATOM 527 C C . ALA A 1 73 ? -6.294 6.267 10.018 1.00 93.56 73 ALA A C 1
ATOM 529 O O . ALA A 1 73 ? -5.709 6.036 8.960 1.00 93.56 73 ALA A O 1
ATOM 530 N N . GLU A 1 74 ? -7.388 7.032 10.068 1.00 92.19 74 GLU A N 1
ATOM 531 C CA . GLU A 1 74 ? -7.941 7.751 8.914 1.00 92.19 74 GLU A CA 1
ATOM 532 C C . GLU A 1 74 ? -6.924 8.764 8.375 1.00 92.19 74 GLU A C 1
ATOM 534 O O . GLU A 1 74 ? -6.658 8.799 7.173 1.00 92.19 74 GLU A O 1
ATOM 539 N N . ALA A 1 75 ? -6.286 9.549 9.250 1.00 90.94 75 ALA A N 1
ATOM 540 C CA . ALA A 1 75 ? -5.243 10.486 8.846 1.00 90.94 75 ALA A CA 1
ATOM 541 C C . ALA A 1 75 ? -4.057 9.767 8.182 1.00 90.94 75 ALA A C 1
ATOM 543 O O . ALA A 1 75 ? -3.574 10.228 7.143 1.00 90.94 75 ALA A O 1
ATOM 544 N N . TYR A 1 76 ? -3.639 8.620 8.733 1.00 91.38 76 TYR A N 1
ATOM 545 C CA . TYR A 1 76 ? -2.568 7.796 8.177 1.00 91.38 76 TYR A CA 1
ATOM 546 C C . TYR A 1 76 ? -2.928 7.210 6.808 1.00 91.38 76 TYR A C 1
ATOM 548 O O . TYR A 1 76 ? -2.083 7.198 5.925 1.00 91.38 76 TYR A O 1
ATOM 556 N N . ALA A 1 77 ? -4.166 6.750 6.607 1.00 89.75 77 ALA A N 1
ATOM 557 C CA . ALA A 1 77 ? -4.598 6.053 5.394 1.00 89.75 77 ALA A CA 1
ATOM 558 C C . ALA A 1 77 ? -5.286 6.941 4.342 1.00 89.75 77 ALA A C 1
ATOM 560 O O . ALA A 1 77 ? -5.599 6.454 3.259 1.00 89.75 77 ALA A O 1
ATOM 561 N N . SER A 1 78 ? -5.538 8.223 4.611 1.00 86.56 78 SER A N 1
ATOM 562 C CA . SER A 1 78 ? -6.198 9.129 3.656 1.00 86.56 78 SER A CA 1
ATOM 563 C C . SER A 1 78 ? -5.229 9.767 2.651 1.00 86.56 78 SER A C 1
ATOM 565 O O . SER A 1 78 ? -4.011 9.608 2.714 1.00 86.56 78 SER A O 1
ATOM 567 N N . LYS A 1 79 ? -5.756 10.604 1.749 1.00 84.50 79 LYS A N 1
ATOM 568 C CA . LYS A 1 79 ? -4.949 11.444 0.843 1.00 84.50 79 LYS A CA 1
ATOM 569 C C . LYS A 1 79 ? -4.019 12.421 1.579 1.00 84.50 79 LYS A C 1
ATOM 571 O O . LYS A 1 79 ? -3.083 12.946 0.976 1.00 84.50 79 LYS A O 1
ATOM 576 N N . VAL A 1 80 ? -4.250 12.673 2.872 1.00 82.75 80 VAL A N 1
ATOM 577 C CA . VAL A 1 80 ? -3.413 13.560 3.694 1.00 82.75 80 VAL A CA 1
ATOM 578 C C . VAL A 1 80 ? -1.974 13.049 3.772 1.00 82.75 80 VAL A C 1
ATOM 580 O O . VAL A 1 80 ? -1.054 13.864 3.696 1.00 82.75 80 VAL A O 1
ATOM 583 N N . GLN A 1 81 ? -1.745 11.729 3.838 1.00 85.38 81 GLN A N 1
ATOM 584 C CA . GLN A 1 81 ? -0.368 11.220 3.845 1.00 85.38 81 GLN A CA 1
ATOM 585 C C . GLN A 1 81 ? 0.383 11.531 2.544 1.00 85.38 81 GLN A C 1
ATOM 587 O O . GLN A 1 81 ? 1.553 11.916 2.601 1.00 85.38 81 GLN A O 1
ATOM 592 N N . VAL A 1 82 ? -0.302 11.502 1.392 1.00 84.25 82 VAL A N 1
ATOM 593 C CA . VAL A 1 82 ? 0.322 11.768 0.086 1.00 84.25 82 VAL A CA 1
ATOM 594 C C . VAL A 1 82 ? 0.773 13.222 0.012 1.00 84.25 82 VAL A C 1
ATOM 596 O O . VAL A 1 82 ? 1.895 13.504 -0.411 1.00 84.25 82 VAL A O 1
ATOM 599 N N . ARG A 1 83 ? -0.073 14.149 0.489 1.00 82.19 83 ARG A N 1
ATOM 600 C CA . ARG A 1 83 ? 0.234 15.590 0.554 1.00 82.19 83 ARG A CA 1
ATOM 601 C C . ARG A 1 83 ? 1.471 15.883 1.405 1.00 82.19 83 ARG A C 1
ATOM 603 O O . ARG A 1 83 ? 2.215 16.808 1.095 1.00 82.19 83 ARG A O 1
ATOM 610 N N . HIS A 1 84 ? 1.717 15.077 2.435 1.00 85.56 84 HIS A N 1
ATOM 611 C CA . HIS A 1 84 ? 2.878 15.204 3.317 1.00 85.56 84 HIS A CA 1
ATOM 612 C C . HIS A 1 84 ? 4.067 14.312 2.918 1.00 85.56 84 HIS A C 1
ATOM 614 O O . HIS A 1 84 ? 5.005 14.170 3.703 1.00 85.56 84 HIS A O 1
ATOM 620 N N . ASN A 1 85 ? 4.053 13.717 1.717 1.00 86.25 85 ASN A N 1
ATOM 621 C CA . ASN A 1 85 ? 5.077 12.783 1.231 1.00 86.25 85 ASN A CA 1
ATOM 622 C C . ASN A 1 85 ? 5.377 11.637 2.218 1.00 86.25 85 ASN A C 1
ATOM 624 O O . ASN A 1 85 ? 6.530 11.250 2.418 1.00 86.25 85 ASN A O 1
ATOM 628 N N . LYS A 1 86 ? 4.339 11.108 2.870 1.00 87.12 86 LYS A N 1
ATOM 629 C CA . LYS A 1 86 ? 4.443 9.963 3.776 1.00 87.12 86 LYS A CA 1
ATOM 630 C C . LYS A 1 86 ? 4.077 8.684 3.032 1.00 87.12 86 LYS A C 1
ATOM 632 O O . LYS A 1 86 ? 3.108 8.651 2.291 1.00 87.12 86 LYS A O 1
ATOM 637 N N . PHE A 1 87 ? 4.860 7.631 3.233 1.00 88.62 87 PHE A N 1
ATOM 638 C CA . PHE A 1 87 ? 4.631 6.332 2.605 1.00 88.62 87 PHE A CA 1
ATOM 639 C C . PHE A 1 87 ? 3.729 5.461 3.472 1.00 88.62 87 PHE A C 1
ATOM 641 O O . PHE A 1 87 ? 3.853 5.454 4.703 1.00 88.62 87 PHE A O 1
ATOM 648 N N . LEU A 1 88 ? 2.858 4.687 2.824 1.00 89.81 88 LEU A N 1
ATOM 649 C CA . LEU A 1 88 ? 2.084 3.668 3.517 1.00 89.81 88 LEU A CA 1
ATOM 650 C C . LEU A 1 88 ? 2.927 2.416 3.719 1.00 89.81 88 LEU A C 1
ATOM 652 O O . LEU A 1 88 ? 3.479 1.848 2.780 1.00 89.81 88 LEU A O 1
ATOM 656 N N . SER A 1 89 ? 2.984 1.963 4.966 1.00 89.44 89 SER A N 1
ATOM 657 C CA . SER A 1 89 ? 3.624 0.710 5.338 1.00 89.44 89 SER A CA 1
ATOM 658 C C . SER A 1 89 ? 2.557 -0.357 5.579 1.00 89.44 89 SER A C 1
ATOM 660 O O . SER A 1 89 ? 1.697 -0.166 6.445 1.00 89.44 89 SER A O 1
ATOM 662 N N . PRO A 1 90 ? 2.633 -1.527 4.916 1.00 89.44 90 PRO A N 1
ATOM 663 C CA . PRO A 1 90 ? 1.753 -2.657 5.210 1.00 89.44 90 PRO A CA 1
ATOM 664 C C . PRO A 1 90 ? 1.770 -3.070 6.685 1.00 89.44 90 PRO A C 1
ATOM 666 O O . PRO A 1 90 ? 0.760 -3.533 7.211 1.00 89.44 90 PRO A O 1
ATOM 669 N N . ARG A 1 91 ? 2.912 -2.907 7.368 1.00 92.12 91 ARG A N 1
ATOM 670 C CA . ARG A 1 91 ? 3.042 -3.222 8.798 1.00 92.12 91 ARG A CA 1
ATOM 671 C C . ARG A 1 91 ? 2.253 -2.235 9.654 1.00 92.12 91 ARG A C 1
ATOM 673 O O . ARG A 1 91 ? 1.453 -2.675 10.471 1.00 92.12 91 ARG A O 1
ATOM 680 N N . ALA A 1 92 ? 2.421 -0.936 9.407 1.00 92.44 92 ALA A N 1
ATOM 681 C CA . ALA A 1 92 ? 1.702 0.110 10.131 1.00 92.44 92 ALA A CA 1
ATOM 682 C C . ALA A 1 92 ? 0.186 0.023 9.895 1.00 92.44 92 ALA A C 1
ATOM 684 O O . ALA A 1 92 ? -0.587 0.113 10.841 1.00 92.44 92 ALA A O 1
ATOM 685 N N . LEU A 1 93 ? -0.255 -0.252 8.659 1.00 92.69 93 LEU A N 1
ATOM 686 C CA . LEU A 1 93 ? -1.677 -0.473 8.368 1.00 92.69 93 LEU A CA 1
ATOM 687 C C . LEU A 1 93 ? -2.251 -1.638 9.190 1.00 92.69 93 LEU A C 1
ATOM 689 O O . LEU A 1 93 ? -3.299 -1.492 9.812 1.00 92.69 93 LEU A O 1
ATOM 693 N N . ARG A 1 94 ? -1.553 -2.782 9.247 1.00 92.94 94 ARG A N 1
ATOM 694 C CA . ARG A 1 94 ? -1.968 -3.933 10.075 1.00 92.94 94 ARG A CA 1
ATOM 695 C C . ARG A 1 94 ? -2.002 -3.593 11.564 1.00 92.94 94 ARG A C 1
ATOM 697 O O . ARG A 1 94 ? -2.882 -4.075 12.271 1.00 92.94 94 ARG A O 1
ATOM 704 N N . GLU A 1 95 ? -1.059 -2.787 12.034 1.00 95.12 95 GLU A N 1
ATOM 705 C CA . GLU A 1 95 ? -1.001 -2.338 13.423 1.00 95.12 95 GLU A CA 1
ATOM 706 C C . GLU A 1 95 ? -2.168 -1.409 13.773 1.00 95.12 95 GLU A C 1
ATOM 708 O O . GLU A 1 95 ? -2.845 -1.660 14.769 1.00 95.12 95 GLU A O 1
ATOM 713 N N . HIS A 1 96 ? -2.483 -0.425 12.924 1.00 94.94 96 HIS A N 1
ATOM 714 C CA . HIS A 1 96 ? -3.667 0.424 13.089 1.00 94.94 96 HIS A CA 1
ATOM 715 C C . HIS A 1 96 ? -4.955 -0.403 13.115 1.00 94.94 96 HIS A C 1
ATOM 717 O O . HIS A 1 96 ? -5.773 -0.217 14.013 1.00 94.94 96 HIS A O 1
ATOM 723 N N . ILE A 1 97 ? -5.109 -1.359 12.189 1.00 93.75 97 ILE A N 1
ATOM 724 C CA . ILE A 1 97 ? -6.257 -2.278 12.168 1.00 93.75 97 ILE A CA 1
ATOM 725 C C . ILE A 1 97 ? -6.364 -3.028 13.500 1.00 93.75 97 ILE A C 1
ATOM 727 O O . ILE A 1 97 ? -7.408 -2.985 14.147 1.00 93.75 97 ILE A O 1
ATOM 731 N N . LYS A 1 98 ? -5.276 -3.665 13.946 1.00 93.25 98 LYS A N 1
ATOM 732 C CA . LYS A 1 98 ? -5.253 -4.434 15.197 1.00 93.25 98 LYS A CA 1
ATOM 733 C C . LYS A 1 98 ? -5.551 -3.555 16.416 1.00 93.25 98 LYS A C 1
ATOM 735 O O . LYS A 1 98 ? -6.246 -3.990 17.332 1.00 93.25 98 LYS A O 1
ATOM 740 N N . ASN A 1 99 ? -5.021 -2.333 16.443 1.00 93.44 99 ASN A N 1
ATOM 741 C CA . ASN A 1 99 ? -5.258 -1.380 17.520 1.00 93.44 99 ASN A CA 1
ATOM 742 C C . ASN A 1 99 ? -6.729 -0.950 17.577 1.00 93.44 99 ASN A C 1
ATOM 744 O O . ASN A 1 99 ? -7.325 -0.945 18.654 1.00 93.44 99 ASN A O 1
ATOM 748 N N . ILE A 1 100 ? -7.336 -0.650 16.426 1.00 93.50 100 ILE A N 1
ATOM 749 C CA . ILE A 1 100 ? -8.759 -0.317 16.337 1.00 93.50 100 ILE A CA 1
ATOM 750 C C . ILE A 1 100 ? -9.613 -1.506 16.768 1.00 93.50 100 ILE A C 1
ATOM 752 O O . ILE A 1 100 ? -10.488 -1.324 17.604 1.00 93.50 100 ILE A O 1
ATOM 756 N N . GLU A 1 101 ? -9.348 -2.715 16.264 1.00 90.88 101 GLU A N 1
ATOM 757 C CA . GLU A 1 101 ? -10.092 -3.928 16.639 1.00 90.88 101 GLU A CA 1
ATOM 758 C C . GLU A 1 101 ? -10.045 -4.164 18.156 1.00 90.88 101 GLU A C 1
ATOM 760 O O . GLU A 1 101 ? -11.079 -4.382 18.785 1.00 90.88 101 GLU A O 1
ATOM 765 N N . LYS A 1 102 ? -8.861 -4.037 18.770 1.00 90.56 102 LYS A N 1
ATOM 766 C CA . LYS A 1 102 ? -8.685 -4.145 20.225 1.00 90.56 102 LYS A CA 1
ATOM 767 C C . LYS A 1 102 ? -9.461 -3.063 20.982 1.00 90.56 102 LYS A C 1
ATOM 769 O O . LYS A 1 102 ? -10.141 -3.361 21.961 1.00 90.56 102 LYS A O 1
ATOM 774 N N . THR A 1 103 ? -9.342 -1.810 20.551 1.00 90.25 103 THR A N 1
ATOM 775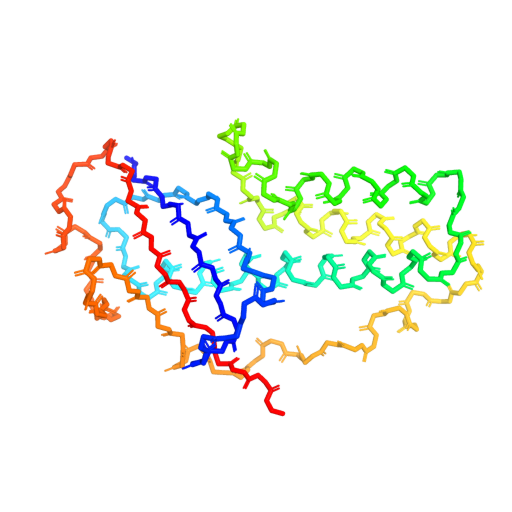 C CA . THR A 1 103 ? -9.982 -0.672 21.229 1.00 90.25 103 THR A CA 1
ATOM 776 C C . THR A 1 103 ? -11.503 -0.731 21.082 1.00 90.25 103 THR A C 1
ATOM 778 O O . THR A 1 103 ? -12.226 -0.450 22.034 1.00 90.25 103 THR A O 1
ATOM 781 N N . ALA A 1 104 ? -11.998 -1.173 19.924 1.00 89.31 104 ALA A N 1
ATOM 782 C CA . ALA A 1 104 ? -13.414 -1.390 19.663 1.00 89.31 104 ALA A CA 1
ATOM 783 C C . ALA A 1 104 ? -13.980 -2.533 20.511 1.00 89.31 104 ALA A C 1
ATOM 785 O O . ALA A 1 104 ? -15.034 -2.356 21.110 1.00 89.31 104 ALA A O 1
ATOM 786 N N . ALA A 1 105 ? -13.269 -3.659 20.631 1.00 87.12 105 ALA A N 1
ATOM 787 C CA . ALA A 1 105 ? -13.676 -4.762 21.503 1.00 87.12 105 ALA A CA 1
ATOM 788 C C . ALA A 1 105 ? -13.817 -4.312 22.968 1.00 87.12 105 ALA A C 1
ATOM 790 O O . ALA A 1 105 ? -14.802 -4.635 23.629 1.00 87.12 105 ALA A O 1
ATOM 791 N N . ASN A 1 106 ? -12.877 -3.497 23.458 1.00 86.12 106 ASN A N 1
ATOM 792 C CA . ASN A 1 106 ? -12.941 -2.945 24.812 1.00 86.12 106 ASN A CA 1
ATOM 793 C C . ASN A 1 106 ? -14.099 -1.949 24.992 1.00 86.12 106 ASN A C 1
ATOM 795 O O . ASN A 1 106 ? -14.790 -1.992 26.006 1.00 86.12 106 ASN A O 1
ATOM 799 N N . ALA A 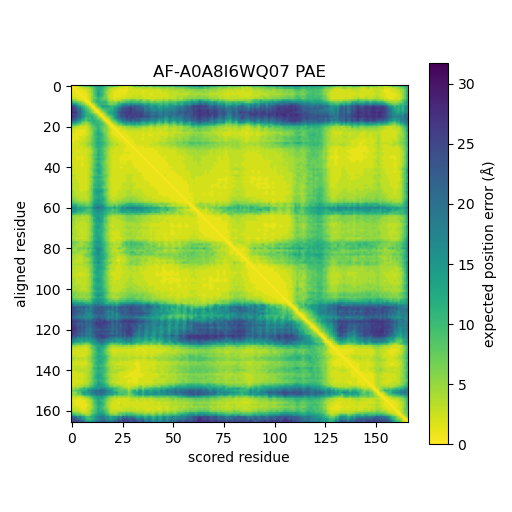1 107 ? -14.306 -1.048 24.028 1.00 85.12 107 ALA A N 1
ATOM 800 C CA . ALA A 1 107 ? -15.312 0.010 24.121 1.00 85.12 107 ALA A CA 1
ATOM 801 C C . ALA A 1 107 ? -16.748 -0.496 23.904 1.00 85.12 107 ALA A C 1
ATOM 803 O O . ALA A 1 107 ? -17.678 0.017 24.519 1.00 85.12 107 ALA A O 1
ATOM 804 N N . LEU A 1 108 ? -16.930 -1.489 23.029 1.00 81.62 108 LEU A N 1
ATOM 805 C CA . LEU A 1 108 ? -18.240 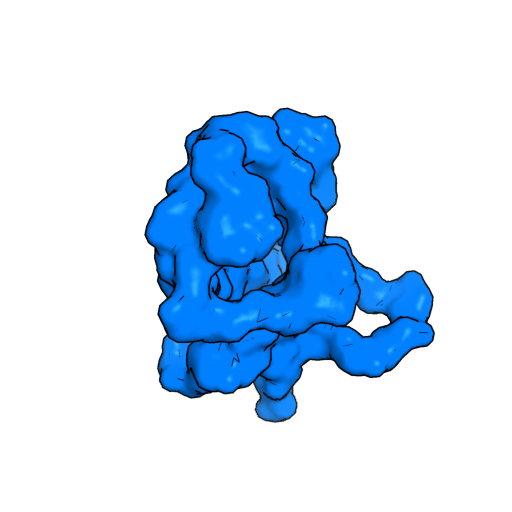-2.011 22.625 1.00 81.62 108 LEU A CA 1
ATOM 806 C C . LEU A 1 108 ? -18.602 -3.335 23.316 1.00 81.62 108 LEU A C 1
ATOM 808 O O . LEU A 1 108 ? -19.699 -3.836 23.100 1.00 81.62 108 LEU A O 1
ATOM 812 N N . GLN A 1 109 ? -17.697 -3.905 2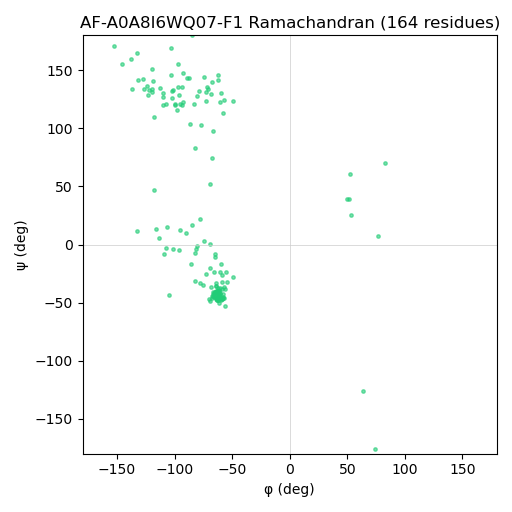4.125 1.00 74.44 109 GLN A N 1
ATOM 813 C CA . GLN A 1 109 ? -17.833 -5.240 24.735 1.00 74.44 109 GLN A CA 1
ATOM 814 C C . GLN A 1 109 ? -18.133 -6.358 23.712 1.00 74.44 109 GLN A C 1
ATOM 816 O O . GLN A 1 109 ? -18.699 -7.395 24.053 1.00 74.44 109 GLN A O 1
ATOM 821 N N . GLU A 1 110 ? -17.745 -6.163 22.449 1.00 66.06 110 GLU A N 1
ATOM 822 C CA . GLU A 1 110 ? -17.914 -7.140 21.372 1.00 66.06 110 GLU A CA 1
ATOM 823 C C . GLU A 1 110 ? -16.673 -8.026 21.225 1.00 66.06 110 GLU A C 1
ATOM 825 O O . GLU A 1 110 ? -15.536 -7.587 21.417 1.00 66.06 110 GLU A O 1
ATOM 830 N N . THR A 1 111 ? -16.872 -9.284 20.830 1.00 58.66 111 THR A N 1
ATOM 831 C CA . THR A 1 111 ? -15.757 -10.170 20.490 1.00 58.66 111 THR A CA 1
ATOM 832 C C . THR A 1 111 ? -15.130 -9.729 19.164 1.00 58.66 111 THR A C 1
ATOM 834 O O . THR A 1 111 ? -15.822 -9.445 18.186 1.00 58.66 111 THR A O 1
ATOM 837 N N . SER A 1 112 ? -13.793 -9.699 19.112 1.00 60.03 112 SER A N 1
ATOM 838 C CA . SER A 1 112 ? -12.992 -9.323 17.926 1.00 60.03 112 SER A CA 1
ATOM 839 C C . SER A 1 112 ? -13.427 -10.049 16.635 1.00 60.03 112 SER A C 1
ATOM 841 O O . SER A 1 112 ? -13.331 -9.517 15.528 1.00 60.03 112 SER A O 1
ATOM 843 N N . GLU A 1 113 ? -13.993 -11.249 16.777 1.00 56.53 113 GLU A N 1
ATOM 844 C CA . GLU A 1 113 ? -14.494 -12.082 15.686 1.00 56.53 113 GLU A CA 1
ATOM 845 C C . GLU A 1 113 ? -15.678 -11.462 14.925 1.00 56.53 113 GLU A C 1
ATOM 847 O O . GLU A 1 113 ? -15.733 -11.621 13.706 1.00 56.53 113 GLU A O 1
ATOM 852 N N . ALA A 1 114 ? -16.562 -10.700 15.585 1.00 60.56 114 ALA A N 1
ATOM 853 C CA . ALA A 1 114 ? -17.705 -10.023 14.952 1.00 60.56 114 ALA A CA 1
ATOM 854 C C . ALA A 1 114 ? -17.286 -8.809 14.096 1.00 60.56 114 ALA A C 1
ATOM 856 O O . ALA A 1 114 ? -17.959 -8.427 13.133 1.00 60.56 114 ALA A O 1
ATOM 857 N N . LEU A 1 115 ? -16.138 -8.205 14.414 1.00 61.44 115 LEU A N 1
ATOM 858 C CA . LEU A 1 115 ? -15.569 -7.093 13.649 1.00 61.44 115 LEU A CA 1
ATOM 859 C C . LEU A 1 115 ? -14.792 -7.593 12.417 1.00 61.44 115 LEU A C 1
ATOM 861 O O . LEU A 1 115 ? -14.808 -6.928 11.374 1.00 61.44 115 LEU A O 1
ATOM 865 N N . CYS A 1 116 ? -14.194 -8.786 12.521 1.00 54.50 116 CYS A N 1
ATOM 866 C CA . CYS A 1 116 ? -13.278 -9.389 11.549 1.00 54.50 116 CYS A CA 1
ATOM 867 C C . CYS A 1 116 ? -13.966 -10.184 10.407 1.00 54.50 116 CYS A C 1
ATOM 869 O O . CYS A 1 116 ? -13.348 -10.426 9.373 1.00 54.50 116 CYS A O 1
ATOM 871 N N . THR A 1 117 ? -15.247 -10.567 10.535 1.00 46.59 117 THR A N 1
ATOM 872 C CA . THR A 1 117 ? -15.902 -11.600 9.687 1.00 46.59 117 THR A CA 1
ATOM 873 C C . THR A 1 117 ? -16.257 -11.209 8.242 1.00 46.59 117 THR A C 1
ATOM 875 O O . THR A 1 117 ? -16.839 -12.019 7.528 1.00 46.59 117 THR A O 1
ATOM 878 N N . GLN A 1 118 ? -15.928 -10.006 7.770 1.00 47.19 118 GLN A N 1
ATOM 879 C CA . GLN A 1 118 ? -16.310 -9.546 6.423 1.00 47.19 118 GLN A CA 1
ATOM 880 C C . GLN A 1 118 ? -15.105 -9.254 5.533 1.00 47.19 118 GLN A C 1
ATOM 882 O O . GLN A 1 118 ? -15.037 -8.204 4.893 1.00 47.19 118 GLN A O 1
ATOM 887 N N . HIS A 1 119 ? -14.128 -10.160 5.495 1.00 49.41 119 HIS A N 1
ATOM 888 C CA . HIS A 1 119 ? -13.093 -10.067 4.476 1.00 49.41 119 HIS A CA 1
ATOM 889 C C . HIS A 1 119 ? -13.015 -11.345 3.647 1.00 49.41 119 HIS A C 1
ATOM 891 O O . HIS A 1 119 ? -12.893 -12.428 4.230 1.00 49.41 119 HIS A O 1
ATOM 897 N N . PRO A 1 120 ? -13.051 -11.245 2.306 1.00 42.75 120 PRO A N 1
ATOM 898 C CA . PRO A 1 120 ? -12.635 -12.359 1.477 1.00 42.75 120 PRO A CA 1
ATOM 899 C C . PRO A 1 120 ? -11.195 -12.707 1.872 1.00 42.75 120 PRO A C 1
ATOM 901 O O . PRO A 1 120 ? -10.312 -11.845 1.906 1.00 42.75 120 PRO A O 1
ATOM 904 N N . LYS A 1 121 ? -10.967 -13.971 2.248 1.00 41.16 121 LYS A N 1
ATOM 905 C CA . LYS A 1 121 ? -9.618 -14.530 2.384 1.00 41.16 121 LYS A CA 1
ATOM 906 C C . LYS A 1 121 ? -8.853 -14.180 1.106 1.00 41.16 121 LYS A C 1
ATOM 908 O O . LYS A 1 121 ? -9.320 -14.488 0.016 1.00 41.16 121 LYS A O 1
ATOM 913 N N . SER A 1 122 ? -7.717 -13.501 1.254 1.00 44.22 122 SER A N 1
ATOM 914 C CA . SER A 1 122 ? -6.873 -12.988 0.169 1.00 44.22 122 SER A CA 1
ATOM 915 C C . SER A 1 122 ? -6.159 -14.089 -0.634 1.00 44.22 122 SER A C 1
ATOM 917 O O . SER A 1 122 ? -4.943 -14.025 -0.777 1.00 44.22 122 SER A O 1
ATOM 919 N N . ASP A 1 123 ? -6.883 -15.090 -1.136 1.00 48.03 123 ASP A N 1
ATOM 920 C CA . ASP A 1 123 ? -6.298 -16.180 -1.929 1.00 48.03 123 ASP A CA 1
ATOM 921 C C . ASP A 1 123 ? -6.663 -16.148 -3.420 1.00 48.03 123 ASP A C 1
ATOM 923 O O . ASP A 1 123 ? -6.057 -16.868 -4.204 1.00 48.03 123 ASP A O 1
ATOM 927 N N . GLU A 1 124 ? -7.577 -15.290 -3.882 1.00 49.66 124 GLU A N 1
ATOM 928 C CA . GLU A 1 124 ? -8.039 -15.394 -5.272 1.00 49.66 124 GLU A CA 1
ATOM 929 C C . GLU A 1 124 ? -7.736 -14.161 -6.136 1.00 49.66 124 GLU A C 1
ATOM 931 O O . GLU A 1 124 ? -8.356 -13.106 -6.030 1.00 49.66 124 GLU A O 1
ATOM 936 N N . LYS A 1 125 ? -6.791 -14.394 -7.063 1.00 53.47 125 LYS A N 1
ATOM 937 C CA . LYS A 1 125 ? -6.494 -13.678 -8.319 1.00 53.47 125 LYS A CA 1
ATOM 938 C C . LYS A 1 125 ? -5.630 -12.413 -8.234 1.00 53.47 125 LYS A C 1
ATOM 940 O O . LYS A 1 125 ? -6.033 -11.321 -8.630 1.00 53.47 125 LYS A O 1
ATOM 945 N N . LEU A 1 126 ? -4.341 -12.620 -7.940 1.00 53.44 126 LEU A N 1
ATOM 946 C CA . LEU A 1 126 ? -3.275 -11.711 -8.405 1.00 53.44 126 LEU A CA 1
ATOM 947 C C . LEU A 1 126 ? -3.286 -11.536 -9.942 1.00 53.44 126 LEU A C 1
ATOM 949 O O . LEU A 1 126 ? -2.845 -10.509 -10.447 1.00 53.44 126 LEU A O 1
ATOM 953 N N . ASN A 1 127 ? -3.837 -12.506 -10.684 1.00 57.47 127 ASN A N 1
ATOM 954 C CA . ASN A 1 127 ? -3.857 -12.541 -12.154 1.00 57.47 127 ASN A CA 1
ATOM 955 C C . ASN A 1 127 ? -4.678 -11.421 -12.816 1.00 57.47 127 ASN A C 1
ATOM 957 O O . ASN A 1 127 ? -4.621 -11.275 -14.031 1.00 57.47 127 ASN A O 1
ATOM 961 N N . SER A 1 128 ? -5.467 -10.673 -12.050 1.00 76.75 128 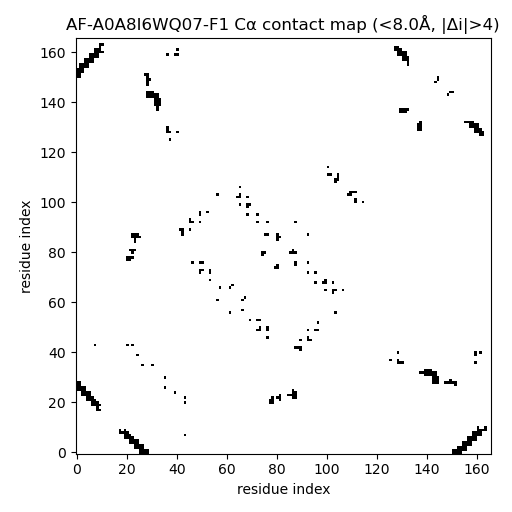SER A N 1
ATOM 962 C CA . SER A 1 128 ? -6.320 -9.589 -12.558 1.00 76.75 128 SER A CA 1
ATOM 963 C C . SER A 1 128 ? -5.897 -8.203 -12.076 1.00 76.75 128 SER A C 1
ATOM 965 O O . SER A 1 128 ? -6.600 -7.230 -12.329 1.00 76.75 128 SER A O 1
ATOM 967 N N . ILE A 1 129 ? -4.770 -8.096 -11.369 1.00 86.94 129 ILE A N 1
ATOM 968 C CA . ILE A 1 129 ? -4.193 -6.792 -11.040 1.00 86.94 129 ILE A CA 1
ATOM 969 C C . ILE A 1 129 ? -3.588 -6.218 -12.318 1.00 86.94 129 ILE A C 1
ATOM 971 O O . ILE A 1 129 ? -2.816 -6.900 -12.985 1.00 86.94 129 ILE A O 1
ATOM 975 N N . GLN A 1 130 ? -3.888 -4.961 -12.634 1.00 90.62 130 GLN A N 1
ATOM 976 C CA . GLN A 1 130 ? -3.260 -4.255 -13.750 1.00 90.62 130 GLN A CA 1
ATOM 977 C C . GLN A 1 130 ? -2.609 -2.968 -13.260 1.00 90.62 130 GLN A C 1
ATOM 979 O O . GLN A 1 130 ? -3.194 -2.206 -12.483 1.00 90.62 130 GLN A O 1
ATOM 984 N N . LEU A 1 131 ? -1.395 -2.710 -13.742 1.00 92.38 131 LEU A N 1
ATOM 985 C CA . LEU A 1 131 ? -0.684 -1.461 -13.506 1.00 92.38 131 LEU A CA 1
ATOM 986 C C . LEU A 1 131 ? -0.616 -0.668 -14.799 1.00 92.38 131 LEU A C 1
ATOM 988 O O . LEU A 1 131 ? -0.191 -1.182 -15.827 1.00 92.38 131 LEU A O 1
ATOM 992 N N . TRP A 1 132 ? -0.991 0.602 -14.726 1.00 93.56 132 TRP A N 1
ATOM 993 C CA . TRP A 1 132 ? -0.990 1.502 -15.868 1.00 93.56 132 TRP A CA 1
ATOM 994 C C . TRP A 1 132 ? -0.071 2.686 -15.609 1.00 93.56 132 TRP A C 1
ATOM 996 O O . TRP A 1 132 ? -0.168 3.356 -14.578 1.00 93.56 132 TRP A O 1
ATOM 1006 N N . TRP A 1 133 ? 0.787 2.981 -16.579 1.00 94.06 133 TRP A N 1
ATOM 1007 C CA . TRP A 1 133 ? 1.661 4.146 -16.573 1.00 94.06 133 TRP A CA 1
ATOM 1008 C C . TRP A 1 133 ? 1.662 4.797 -17.955 1.00 94.06 133 TRP A C 1
ATOM 1010 O O . TRP A 1 133 ? 1.754 4.115 -18.973 1.00 94.06 133 TRP A O 1
ATOM 1020 N N . ALA A 1 134 ? 1.524 6.125 -17.996 1.00 90.94 134 ALA A N 1
ATOM 1021 C CA . ALA A 1 134 ? 1.510 6.905 -19.238 1.00 90.94 134 ALA A CA 1
ATOM 1022 C C . ALA A 1 134 ? 0.544 6.356 -20.320 1.00 90.94 134 ALA A C 1
ATOM 1024 O O . ALA A 1 134 ? 0.864 6.337 -21.507 1.00 90.94 134 ALA A O 1
ATOM 1025 N N . GLY A 1 135 ? -0.635 5.877 -19.902 1.00 88.06 135 GLY A N 1
ATOM 1026 C CA . GLY A 1 135 ? -1.662 5.330 -20.799 1.00 88.06 135 GLY A CA 1
ATOM 1027 C C . GLY A 1 135 ? -1.386 3.917 -21.328 1.00 88.06 135 GLY A C 1
ATOM 1028 O O . GLY A 1 135 ? -2.140 3.444 -22.172 1.00 88.06 135 GLY A O 1
ATOM 1029 N N . LYS A 1 136 ? -0.339 3.237 -20.845 1.00 92.00 136 LYS A N 1
ATOM 1030 C CA . LYS A 1 136 ? -0.004 1.856 -21.215 1.00 92.00 136 LYS A CA 1
ATOM 1031 C C . LYS A 1 136 ? -0.045 0.934 -20.002 1.00 92.00 136 LYS A C 1
ATOM 1033 O O . LYS A 1 136 ? 0.396 1.314 -18.917 1.00 92.00 136 LYS A O 1
ATOM 1038 N N . GLU A 1 137 ? -0.547 -0.277 -20.208 1.00 93.00 137 GLU A N 1
ATOM 1039 C CA . GLU A 1 137 ? -0.454 -1.357 -19.229 1.00 93.00 137 GLU A CA 1
ATOM 1040 C C . GLU A 1 137 ? 0.997 -1.849 -19.135 1.00 93.00 137 GLU A C 1
ATOM 1042 O O . GLU A 1 137 ? 1.674 -2.047 -20.148 1.00 93.00 137 GLU A O 1
ATOM 1047 N N . LEU A 1 138 ? 1.487 -2.012 -17.908 1.00 94.38 138 LEU A N 1
ATOM 1048 C CA . LEU A 1 138 ? 2.805 -2.560 -17.630 1.00 94.38 138 LEU A CA 1
ATOM 1049 C C . LEU A 1 138 ? 2.726 -4.086 -17.646 1.00 94.38 138 LEU A C 1
ATOM 1051 O O . LEU A 1 138 ? 2.009 -4.690 -16.851 1.00 94.38 138 LEU A O 1
ATOM 1055 N N . ALA A 1 139 ? 3.501 -4.710 -18.526 1.00 93.88 139 ALA A N 1
ATOM 1056 C CA . ALA A 1 139 ? 3.586 -6.160 -18.605 1.00 93.88 139 ALA A CA 1
ATOM 1057 C C . ALA A 1 139 ? 4.275 -6.746 -17.357 1.00 93.88 139 ALA A C 1
ATOM 1059 O O . ALA A 1 139 ? 5.354 -6.297 -16.960 1.00 93.88 139 ALA A O 1
ATOM 1060 N N . MET A 1 140 ? 3.644 -7.751 -16.742 1.00 93.06 140 MET A N 1
ATOM 1061 C CA . MET A 1 140 ? 4.061 -8.346 -15.462 1.00 93.06 140 MET A CA 1
ATOM 1062 C C . MET A 1 140 ? 5.412 -9.075 -15.524 1.00 93.06 140 MET A C 1
ATOM 1064 O O . MET A 1 140 ? 6.087 -9.202 -14.505 1.00 93.06 140 MET A O 1
ATOM 1068 N N . ASP A 1 141 ? 5.817 -9.524 -16.711 1.00 93.88 141 ASP A N 1
ATOM 1069 C CA . ASP A 1 141 ? 7.089 -10.196 -16.999 1.00 93.88 141 ASP A CA 1
ATOM 1070 C C . ASP A 1 141 ? 8.275 -9.223 -17.162 1.00 93.88 141 ASP A C 1
ATOM 1072 O O . ASP A 1 141 ? 9.410 -9.652 -17.381 1.00 93.88 141 ASP A O 1
ATOM 1076 N N . LYS A 1 142 ? 8.031 -7.910 -17.062 1.00 95.62 142 LYS A N 1
ATOM 1077 C CA . LYS A 1 142 ? 9.040 -6.854 -17.220 1.00 95.62 142 LYS A CA 1
ATOM 1078 C C . LYS A 1 142 ? 9.481 -6.258 -15.890 1.00 95.62 142 LYS A C 1
ATOM 1080 O O . LYS A 1 142 ? 8.882 -6.486 -14.838 1.00 95.62 142 LYS A O 1
ATOM 1085 N N . LYS A 1 143 ? 10.543 -5.455 -15.941 1.00 95.31 143 LYS A N 1
ATOM 1086 C CA . LYS A 1 143 ? 10.989 -4.608 -14.828 1.00 95.31 143 LYS A CA 1
ATOM 1087 C C . LYS A 1 143 ? 10.468 -3.191 -15.005 1.00 95.31 143 LYS A C 1
ATOM 1089 O O . LYS A 1 143 ? 10.253 -2.742 -16.128 1.00 95.31 143 LYS A O 1
ATOM 1094 N N . LEU A 1 144 ? 10.339 -2.444 -13.909 1.00 93.06 144 LEU A N 1
ATOM 1095 C CA . LEU A 1 144 ? 9.992 -1.020 -13.996 1.00 93.06 144 LEU A CA 1
ATOM 1096 C C . LEU A 1 144 ? 10.989 -0.246 -14.877 1.00 93.06 144 LEU A C 1
ATOM 1098 O O . LEU A 1 144 ? 10.582 0.600 -15.673 1.00 93.06 144 LEU A O 1
ATOM 1102 N N . SER A 1 145 ? 12.277 -0.588 -14.800 1.00 93.75 145 SER A N 1
ATOM 1103 C CA . SER A 1 145 ? 13.359 0.035 -15.566 1.00 93.75 145 SER A CA 1
ATOM 1104 C C . SER A 1 145 ? 13.200 -0.088 -17.078 1.00 93.75 145 SER A C 1
ATOM 1106 O O . SER A 1 145 ? 13.736 0.752 -17.795 1.00 93.75 145 SER A O 1
ATOM 1108 N N . ASP A 1 146 ? 12.453 -1.082 -17.566 1.00 93.94 146 ASP A N 1
ATOM 1109 C CA . ASP A 1 146 ? 12.179 -1.246 -19.000 1.00 93.94 146 ASP A CA 1
ATOM 1110 C C . ASP A 1 146 ? 11.253 -0.137 -19.533 1.00 93.94 146 ASP A C 1
ATOM 1112 O O . ASP A 1 146 ? 11.236 0.140 -20.731 1.00 93.94 146 ASP A O 1
ATOM 1116 N N . TYR A 1 147 ? 10.508 0.526 -18.641 1.00 92.50 147 TYR A N 1
ATOM 1117 C CA . TYR A 1 147 ? 9.572 1.602 -18.969 1.00 92.50 147 TYR A CA 1
ATOM 1118 C C . TYR A 1 147 ? 10.111 2.983 -18.595 1.00 92.50 147 TYR A C 1
ATOM 1120 O O . TYR A 1 147 ? 9.988 3.927 -19.373 1.00 92.50 147 TYR A O 1
ATOM 1128 N N . ILE A 1 148 ? 10.708 3.113 -17.407 1.00 90.62 148 ILE A N 1
ATOM 1129 C CA . ILE A 1 148 ? 11.109 4.413 -16.835 1.00 90.62 148 ILE A CA 1
ATOM 1130 C C . ILE A 1 148 ? 12.626 4.650 -16.846 1.00 90.62 148 ILE A C 1
ATOM 1132 O O . ILE A 1 148 ? 13.088 5.714 -16.428 1.00 90.62 148 ILE A O 1
ATOM 1136 N N . GLY A 1 149 ? 13.408 3.667 -17.301 1.00 87.69 149 GLY A N 1
ATOM 1137 C CA . GLY A 1 149 ? 14.868 3.670 -17.225 1.00 87.69 149 GLY A CA 1
ATOM 1138 C C . GLY A 1 149 ? 15.406 3.399 -15.815 1.00 87.69 149 GLY A C 1
ATOM 1139 O O . GLY A 1 149 ? 14.669 3.144 -14.867 1.00 87.69 149 GLY A O 1
ATOM 1140 N N . VAL A 1 150 ? 16.729 3.474 -15.656 1.00 83.19 150 VAL A N 1
ATOM 1141 C CA . VAL A 1 150 ? 17.438 3.187 -14.386 1.00 83.19 150 VAL A CA 1
ATOM 1142 C C . VAL A 1 150 ? 17.479 4.415 -13.456 1.00 83.19 150 VAL A C 1
ATOM 1144 O O . VAL A 1 150 ? 18.290 4.495 -12.538 1.00 83.19 150 VAL A O 1
ATOM 1147 N N . ASN A 1 151 ? 16.641 5.429 -13.696 1.00 79.38 151 ASN A N 1
ATOM 1148 C CA . ASN A 1 151 ? 16.706 6.664 -12.921 1.00 79.38 151 ASN A CA 1
ATOM 1149 C C . ASN A 1 151 ? 16.068 6.486 -11.537 1.00 79.38 151 ASN A C 1
ATOM 1151 O O . ASN A 1 151 ? 14.853 6.536 -11.351 1.00 79.38 151 ASN A O 1
ATOM 1155 N N . ASP A 1 152 ? 16.943 6.345 -10.551 1.00 67.12 152 ASP A N 1
ATOM 1156 C CA . ASP A 1 152 ? 16.640 6.090 -9.151 1.00 67.12 152 ASP A CA 1
ATOM 1157 C C . ASP A 1 152 ? 16.180 7.322 -8.345 1.00 67.12 152 ASP A C 1
ATOM 1159 O O . ASP A 1 152 ? 16.282 7.313 -7.117 1.00 67.12 152 ASP A O 1
ATOM 1163 N N . LYS A 1 153 ? 15.676 8.373 -9.008 1.00 73.88 153 LYS A N 1
ATOM 1164 C CA . LYS A 1 153 ? 15.035 9.545 -8.375 1.00 73.88 153 LYS A CA 1
ATOM 1165 C C . LYS A 1 153 ? 13.706 9.948 -9.026 1.00 73.88 153 LYS A C 1
ATOM 1167 O O . LYS A 1 153 ? 13.189 11.033 -8.760 1.00 73.88 153 LYS A O 1
ATOM 1172 N N . THR A 1 154 ? 13.148 9.107 -9.894 1.00 84.56 154 THR A N 1
ATOM 1173 C CA . THR A 1 154 ? 11.908 9.432 -10.605 1.00 84.56 154 THR A CA 1
ATOM 1174 C C . THR A 1 154 ? 10.690 9.224 -9.704 1.00 84.56 154 THR A C 1
ATOM 1176 O O . THR A 1 154 ? 10.537 8.167 -9.089 1.00 84.56 154 THR A O 1
ATOM 1179 N N . LYS A 1 155 ? 9.792 10.218 -9.663 1.00 91.12 155 LYS A N 1
ATOM 1180 C CA . LYS A 1 155 ? 8.426 10.061 -9.149 1.00 91.12 155 LYS A CA 1
ATOM 1181 C C . LYS A 1 155 ? 7.469 9.898 -10.327 1.00 91.12 155 LYS A C 1
ATOM 1183 O O . LYS A 1 155 ? 7.392 10.791 -11.166 1.00 91.12 155 LYS A O 1
ATOM 1188 N N . ILE A 1 156 ? 6.753 8.779 -10.391 1.00 92.50 156 ILE A N 1
ATOM 1189 C CA . ILE A 1 156 ? 5.772 8.497 -11.450 1.00 92.50 156 ILE A CA 1
ATOM 1190 C C . ILE A 1 156 ? 4.377 8.303 -10.869 1.00 92.50 156 ILE A C 1
ATOM 1192 O O . ILE A 1 156 ? 4.229 7.849 -9.737 1.00 92.50 156 ILE A O 1
ATOM 1196 N N . VAL A 1 157 ? 3.354 8.627 -11.660 1.00 93.50 157 VAL A N 1
ATOM 1197 C CA . VAL A 1 157 ? 1.959 8.331 -11.321 1.00 93.50 157 VAL A CA 1
ATOM 1198 C C . VAL A 1 157 ? 1.576 6.999 -11.954 1.00 93.50 157 VAL A C 1
ATOM 1200 O O . VAL A 1 157 ? 1.644 6.865 -13.175 1.00 93.50 157 VAL A O 1
ATOM 1203 N N . ILE A 1 158 ? 1.180 6.029 -11.134 1.00 93.81 158 ILE A N 1
ATOM 1204 C CA . ILE A 1 158 ? 0.685 4.723 -11.580 1.00 93.81 158 ILE A CA 1
ATOM 1205 C C . ILE A 1 158 ? -0.792 4.613 -11.236 1.00 93.81 158 ILE A C 1
ATOM 1207 O O . ILE A 1 158 ? -1.198 4.918 -10.115 1.00 93.81 158 ILE A O 1
ATOM 1211 N N . LYS A 1 159 ? -1.594 4.132 -12.183 1.00 92.88 159 LYS A N 1
ATOM 1212 C CA . LYS A 1 159 ? -2.960 3.703 -11.899 1.00 92.88 159 LYS A CA 1
ATOM 1213 C C . LYS A 1 159 ? -2.957 2.206 -11.594 1.00 92.88 159 LYS A C 1
ATOM 1215 O O . LYS A 1 159 ? -2.495 1.406 -12.405 1.00 92.88 159 LYS A O 1
ATOM 1220 N N . LEU A 1 160 ? -3.447 1.855 -10.412 1.00 91.19 160 LEU A N 1
ATOM 1221 C CA . LEU A 1 160 ? -3.683 0.485 -9.976 1.00 91.19 160 LEU A CA 1
ATOM 1222 C C . LEU A 1 160 ? -5.145 0.143 -10.264 1.00 91.19 160 LEU A C 1
ATOM 1224 O O . LEU A 1 160 ? -6.050 0.811 -9.764 1.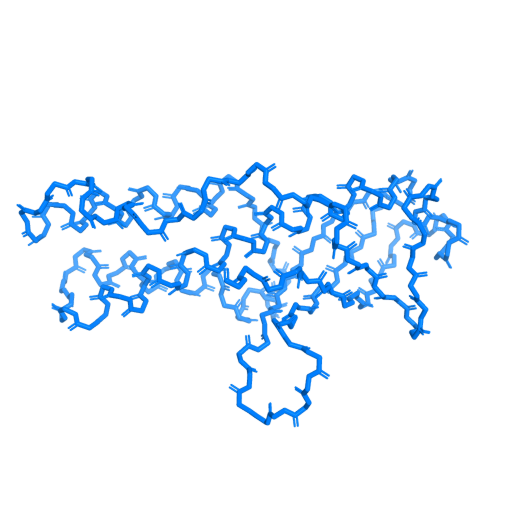00 91.19 160 LEU A O 1
ATOM 1228 N N . SER A 1 161 ? -5.370 -0.893 -11.065 1.00 88.56 161 SER A N 1
ATOM 1229 C CA . SER A 1 161 ? -6.690 -1.488 -11.251 1.00 88.56 161 SER A CA 1
ATOM 1230 C C . SER A 1 161 ? -6.717 -2.833 -10.536 1.00 88.56 161 SER A C 1
ATOM 1232 O O . SER A 1 161 ? -5.880 -3.702 -10.795 1.00 88.56 161 SER A O 1
ATOM 1234 N N . LEU A 1 162 ? -7.641 -2.965 -9.587 1.00 82.62 162 LEU A N 1
ATOM 1235 C CA . LEU A 1 162 ? -7.892 -4.201 -8.856 1.00 82.62 162 LEU A CA 1
ATOM 1236 C C . LEU A 1 162 ? -9.160 -4.857 -9.415 1.00 82.62 162 LEU A C 1
ATOM 1238 O O . LEU A 1 162 ? -10.092 -4.137 -9.780 1.00 82.62 162 LEU A O 1
ATOM 1242 N N . PRO A 1 163 ? -9.233 -6.197 -9.458 1.00 69.50 163 PRO A N 1
ATOM 1243 C CA . PRO A 1 163 ? -10.488 -6.873 -9.760 1.00 69.50 163 PRO A CA 1
ATOM 1244 C C . PRO A 1 163 ? -11.540 -6.485 -8.716 1.00 69.50 163 PRO A C 1
ATOM 1246 O O . PRO A 1 163 ? -11.283 -6.585 -7.514 1.00 69.50 163 PRO A O 1
ATOM 1249 N N . MET A 1 164 ? -12.734 -6.076 -9.153 1.00 55.72 164 MET A N 1
ATOM 1250 C CA . MET A 1 164 ? -13.879 -6.056 -8.245 1.00 55.72 164 MET A CA 1
ATOM 1251 C C . MET A 1 164 ? -14.115 -7.487 -7.755 1.00 55.72 164 MET A C 1
ATOM 1253 O O . MET A 1 164 ? -14.327 -8.398 -8.557 1.00 55.72 164 MET A O 1
ATOM 1257 N N . SER A 1 165 ? -14.081 -7.690 -6.441 1.00 45.38 165 SER A N 1
ATOM 1258 C CA . SER A 1 165 ? -14.730 -8.842 -5.824 1.00 45.38 165 SER A CA 1
ATOM 1259 C C . SER A 1 165 ? -16.240 -8.672 -6.021 1.00 45.38 165 SER A C 1
ATOM 1261 O O . SER A 1 165 ? -16.852 -7.874 -5.311 1.00 45.38 165 SER A O 1
ATOM 1263 N N . LEU A 1 166 ? -16.776 -9.337 -7.053 1.00 31.03 166 LEU A N 1
ATOM 1264 C CA . LEU A 1 166 ? -18.212 -9.559 -7.270 1.00 31.03 166 LEU A CA 1
ATOM 1265 C C . LEU A 1 166 ? -18.814 -10.373 -6.121 1.00 31.03 166 LEU A C 1
ATOM 1267 O O . LEU A 1 166 ? -18.115 -11.292 -5.633 1.00 31.03 166 LEU A O 1
#

InterPro domains:
  IPR021298 Cilia- and flag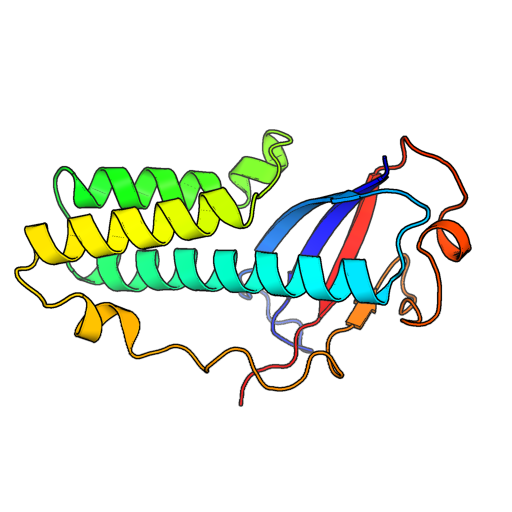ella-associated protein 298 [PF11069] (130-161)
  IPR021298 Cilia- and flagella-associated protein 298 [PTHR13238] (63-162)

Nearest PDB structures (foldseek):
  2lxa-assembly1_A  TM=6.100E-01  e=6.331E-01  Saccharomyces cerevisiae S288C
  5y3t-assembly1_A  TM=6.176E-01  e=4.853E+00  Mus musculus
  8peq-assembly2_J  TM=2.237E-01  e=1.196E-01  Homo sapiens
  4dbg-assembly1_A  TM=7.035E-01  e=8.997E+00  Homo sapiens
  2r2q-assembly2_B  TM=5.481E-01  e=3.151E+00  Homo sapiens

Solvent-accessible surface area (backbone atoms only — not comparable to full-atom values): 9494 Å² total; per-residue (Å²): 72,24,36,37,42,34,39,36,44,78,66,98,64,97,56,98,81,68,84,67,44,49,43,30,46,78,44,57,32,77,39,43,36,45,60,50,50,53,53,50,50,54,38,52,50,46,43,51,50,42,53,52,51,42,56,61,47,55,77,65,69,57,58,71,70,42,38,51,48,42,53,53,44,48,50,62,59,32,61,60,23,50,79,68,75,40,67,71,46,64,65,57,46,52,48,46,42,53,51,43,48,54,40,43,22,68,75,68,74,45,63,59,65,78,78,60,74,83,61,82,76,94,79,81,62,80,87,53,56,43,45,31,45,96,92,38,76,60,60,53,94,38,38,44,28,82,76,70,40,82,56,47,76,44,74,45,67,32,40,40,38,55,67,68,86,124

pLDDT: mean 82.12, std 16.58, range [31.03, 95.62]

Radius of gyration: 17.17 Å; Cα contacts (8 Å, |Δi|>4): 234; chains: 1; bounding box: 39×32×46 Å

Mean predicted aligned error: 7.87 Å

Secondary structure (DSSP, 8-state):
-EEEEEEEES-SS--TT---EEEEEEE-TTSBHHHHHHHHHHHHHHHHHHHHHHHHHHTT---THHHHHHHHHHHHHSHHHHHTTPPPPHHHHHHHHHHHHHHHHHHH---HHHHH-----TTS-GGG-EEEETTEEPPTTSBTHHHH-S-TT-EEEEEEEPPP--